Protein AF-A0A7Y2UDI8-F1 (afdb_monomer_lite)

Foldseek 3Di:
DVVVVVVVVVVVVVVVVVVLVCCVVPADAQDWDDPDPPDTDHDYDDQPVVVVVCCVVPSPSHD

Structure (mmCIF, N/CA/C/O backbone):
data_AF-A0A7Y2UDI8-F1
#
_entry.id   AF-A0A7Y2UDI8-F1
#
loop_
_atom_site.group_PDB
_atom_site.id
_atom_site.type_symbol
_atom_site.label_atom_id
_atom_site.label_alt_id
_atom_site.label_comp_id
_atom_site.label_asym_id
_atom_site.label_entity_id
_atom_site.label_seq_id
_atom_site.pdbx_PDB_ins_code
_atom_site.Cartn_x
_atom_site.Cartn_y
_atom_site.Cartn_z
_atom_site.occupancy
_atom_site.B_iso_or_equiv
_atom_site.auth_seq_id
_atom_site.auth_comp_id
_atom_site.auth_asym_id
_atom_site.auth_atom_id
_atom_site.pdbx_PDB_model_num
ATOM 1 N N . MET A 1 1 ? 17.151 8.757 -23.437 1.00 75.31 1 MET A N 1
ATOM 2 C CA . MET A 1 1 ? 16.051 9.256 -22.579 1.00 75.31 1 MET A CA 1
ATOM 3 C C . MET A 1 1 ? 15.136 8.158 -22.057 1.00 75.31 1 MET A C 1
ATOM 5 O O . MET A 1 1 ? 14.839 8.199 -20.875 1.00 75.31 1 MET A O 1
ATOM 9 N N . ALA A 1 2 ? 14.767 7.141 -22.847 1.00 91.56 2 ALA A N 1
ATOM 10 C CA . ALA A 1 2 ? 13.953 6.019 -22.353 1.00 91.56 2 ALA A CA 1
ATOM 11 C C . ALA A 1 2 ? 14.574 5.254 -21.161 1.00 91.56 2 ALA A C 1
ATOM 13 O O . ALA A 1 2 ? 13.856 4.878 -20.246 1.00 91.56 2 ALA A O 1
ATOM 14 N N . LEU A 1 3 ? 15.903 5.080 -21.124 1.00 96.69 3 LEU A N 1
ATOM 15 C CA . LEU A 1 3 ? 16.574 4.318 -20.060 1.00 96.69 3 LEU A CA 1
ATOM 16 C C . LEU A 1 3 ? 16.366 4.903 -18.652 1.00 96.69 3 LEU A C 1
ATOM 18 O O . LEU A 1 3 ? 16.157 4.147 -17.713 1.00 96.69 3 LEU A O 1
ATOM 22 N N . ILE A 1 4 ? 16.384 6.232 -18.504 1.00 97.94 4 ILE A N 1
ATOM 23 C CA . ILE A 1 4 ? 16.153 6.888 -17.205 1.00 97.94 4 ILE A CA 1
ATOM 24 C C . ILE A 1 4 ? 14.738 6.578 -16.711 1.00 97.94 4 ILE A C 1
ATOM 26 O O . ILE A 1 4 ? 14.548 6.249 -15.545 1.00 97.94 4 ILE A O 1
ATOM 30 N N . TRP A 1 5 ? 13.761 6.619 -17.618 1.00 98.06 5 TRP A N 1
ATOM 31 C CA . TRP A 1 5 ? 12.381 6.272 -17.301 1.00 98.06 5 TRP A CA 1
ATOM 32 C C . TRP A 1 5 ? 12.225 4.794 -16.944 1.00 98.06 5 TRP A C 1
ATOM 34 O O . TRP A 1 5 ? 11.540 4.492 -15.977 1.00 98.06 5 TRP A O 1
ATOM 44 N N . LEU A 1 6 ? 12.917 3.883 -17.637 1.00 98.25 6 LEU A N 1
ATOM 45 C CA . LEU A 1 6 ? 12.912 2.459 -17.281 1.00 98.25 6 LEU A CA 1
ATOM 46 C C . LEU A 1 6 ? 13.521 2.204 -15.897 1.00 98.25 6 LEU A C 1
ATOM 48 O O . LEU A 1 6 ? 12.968 1.425 -15.126 1.00 98.25 6 LEU A O 1
ATOM 52 N N . LEU A 1 7 ? 14.624 2.876 -15.557 1.00 98.38 7 LEU A N 1
ATOM 53 C CA . LEU A 1 7 ? 15.233 2.772 -14.228 1.00 98.38 7 LEU A CA 1
ATOM 54 C C . LEU A 1 7 ? 14.321 3.342 -13.138 1.00 98.38 7 LEU A C 1
ATOM 56 O O . LEU A 1 7 ? 14.193 2.736 -12.077 1.00 98.38 7 LEU A O 1
ATOM 60 N N . LEU A 1 8 ? 13.649 4.464 -13.407 1.00 98.31 8 LEU A N 1
ATOM 61 C CA . LEU A 1 8 ? 12.664 5.028 -12.487 1.00 98.31 8 LEU A CA 1
ATOM 62 C C . LEU A 1 8 ? 11.479 4.073 -12.284 1.00 98.31 8 LEU A C 1
ATOM 64 O O . LEU A 1 8 ? 11.083 3.835 -11.147 1.00 98.31 8 LEU A O 1
ATOM 68 N N . SER A 1 9 ? 10.942 3.482 -13.354 1.00 98.25 9 SER A N 1
ATOM 69 C CA . SER A 1 9 ? 9.878 2.476 -13.258 1.00 98.25 9 SER A CA 1
ATOM 70 C C . SER A 1 9 ? 10.323 1.253 -12.459 1.00 98.25 9 SER A C 1
ATOM 72 O O . SER A 1 9 ? 9.586 0.799 -11.587 1.00 98.25 9 SER A O 1
ATOM 74 N N . ALA A 1 10 ? 11.536 0.748 -12.700 1.00 98.50 10 ALA A N 1
ATOM 75 C CA . ALA A 1 10 ? 12.087 -0.371 -11.942 1.00 98.50 10 ALA A CA 1
ATOM 76 C C . ALA A 1 10 ? 12.218 -0.033 -10.448 1.00 98.50 10 ALA A C 1
ATOM 78 O O . ALA A 1 10 ? 11.825 -0.834 -9.604 1.00 98.50 10 ALA A O 1
ATOM 79 N N . LEU A 1 11 ? 12.698 1.171 -10.118 1.00 98.62 11 LEU A N 1
ATOM 80 C CA . LEU A 1 11 ? 12.780 1.645 -8.736 1.00 98.62 11 LEU A CA 1
ATOM 81 C C . LEU A 1 11 ? 11.399 1.697 -8.071 1.00 98.62 11 LEU A C 1
ATOM 83 O O . LEU A 1 11 ? 11.250 1.228 -6.946 1.00 98.62 11 LEU A O 1
ATOM 87 N N . ILE A 1 12 ? 10.385 2.221 -8.765 1.00 98.62 12 ILE A N 1
ATOM 88 C CA . ILE A 1 12 ? 9.008 2.283 -8.252 1.00 98.62 12 ILE A CA 1
ATOM 89 C C . ILE A 1 12 ? 8.471 0.876 -7.964 1.00 98.62 12 ILE A C 1
ATOM 91 O O . ILE A 1 12 ? 7.920 0.654 -6.890 1.00 98.62 12 ILE A O 1
ATOM 95 N N . VAL A 1 13 ? 8.671 -0.082 -8.875 1.00 98.62 13 VAL A N 1
ATOM 96 C CA . VAL A 1 13 ? 8.239 -1.479 -8.677 1.00 98.62 13 VAL A CA 1
ATOM 97 C C .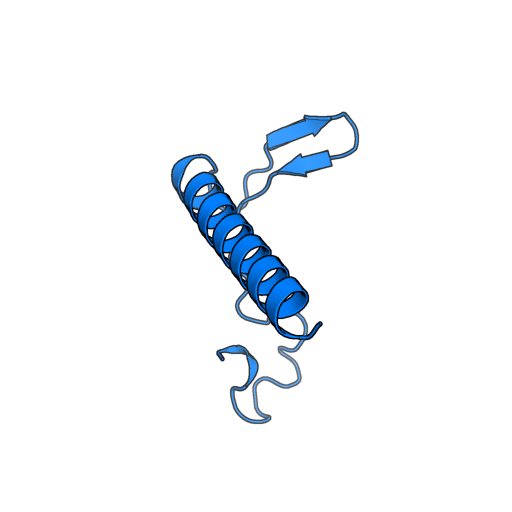 VAL A 1 13 ? 8.937 -2.111 -7.471 1.00 98.62 13 VAL A C 1
ATOM 99 O O . VAL A 1 13 ? 8.287 -2.774 -6.667 1.00 98.62 13 VAL A O 1
ATOM 102 N N . VAL A 1 14 ? 10.244 -1.884 -7.303 1.00 98.75 14 VAL A N 1
ATOM 103 C CA . VAL A 1 14 ? 10.993 -2.397 -6.144 1.00 98.75 14 VAL A CA 1
ATOM 104 C C . VAL A 1 14 ? 10.453 -1.817 -4.836 1.00 98.75 14 VAL A C 1
ATOM 106 O O . VAL A 1 14 ? 10.236 -2.564 -3.883 1.00 98.75 14 VAL A O 1
ATOM 109 N N . LEU A 1 15 ? 10.199 -0.507 -4.785 1.00 98.75 15 LEU A N 1
ATOM 110 C CA . LEU A 1 15 ? 9.643 0.145 -3.597 1.00 98.75 15 LEU A CA 1
ATOM 111 C C . LEU A 1 15 ? 8.217 -0.336 -3.288 1.00 98.75 15 LEU A C 1
ATOM 113 O O . LEU A 1 15 ? 7.892 -0.569 -2.123 1.00 98.75 15 LEU A O 1
ATOM 117 N N . ASP A 1 16 ? 7.379 -0.538 -4.306 1.00 98.56 16 ASP A N 1
ATOM 118 C CA . ASP A 1 16 ? 6.026 -1.086 -4.145 1.00 98.56 16 ASP A CA 1
ATOM 119 C C . ASP A 1 16 ? 6.055 -2.506 -3.555 1.00 98.56 16 ASP A C 1
ATOM 121 O O . ASP A 1 16 ? 5.390 -2.783 -2.556 1.00 98.56 16 ASP A O 1
ATOM 125 N N . LEU A 1 17 ? 6.880 -3.399 -4.109 1.00 98.56 17 LEU A N 1
ATOM 126 C CA . LEU A 1 17 ? 7.003 -4.768 -3.603 1.00 98.56 17 LEU A CA 1
ATOM 127 C C . LEU A 1 17 ? 7.565 -4.802 -2.178 1.00 98.56 17 LEU A C 1
ATOM 129 O O . LEU A 1 17 ? 7.059 -5.537 -1.328 1.00 98.56 17 LEU A O 1
ATOM 133 N N . TRP A 1 18 ? 8.580 -3.983 -1.894 1.00 98.56 18 TRP A N 1
ATOM 134 C CA . TRP A 1 18 ? 9.185 -3.920 -0.566 1.00 98.56 18 TRP A CA 1
ATOM 135 C C . TRP A 1 18 ? 8.199 -3.411 0.491 1.00 98.56 18 TRP A C 1
ATOM 137 O O . TRP A 1 18 ? 8.050 -4.028 1.547 1.00 98.56 18 TRP A O 1
ATOM 147 N N . THR A 1 19 ? 7.463 -2.337 0.195 1.00 98.19 19 THR A N 1
ATOM 148 C CA . THR A 1 19 ? 6.461 -1.789 1.124 1.00 98.19 19 THR A CA 1
ATOM 149 C C . THR A 1 19 ? 5.297 -2.754 1.369 1.00 98.19 19 THR A C 1
ATOM 151 O O . THR A 1 19 ? 4.815 -2.838 2.499 1.00 98.19 19 THR A O 1
ATOM 154 N N . LYS A 1 20 ? 4.893 -3.558 0.376 1.00 98.12 20 LYS A N 1
ATOM 155 C CA . LYS A 1 20 ? 3.906 -4.641 0.560 1.00 98.12 20 LYS A CA 1
ATOM 156 C C . LYS A 1 20 ? 4.414 -5.774 1.454 1.00 98.12 20 LYS A C 1
ATOM 158 O O . LYS A 1 20 ? 3.642 -6.270 2.278 1.00 98.12 20 LYS A O 1
ATOM 163 N N . SER A 1 21 ? 5.687 -6.163 1.332 1.00 98.38 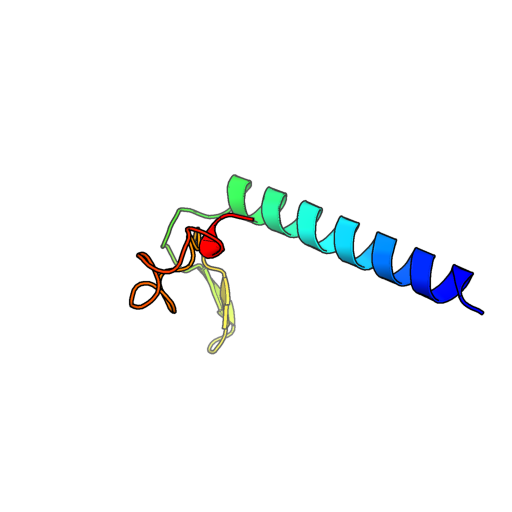21 SER A N 1
ATOM 164 C CA . SER A 1 21 ? 6.302 -7.151 2.239 1.00 98.38 21 SER A CA 1
ATOM 165 C C . SER A 1 21 ? 6.273 -6.645 3.677 1.00 98.38 21 SER A C 1
ATOM 167 O O . SER A 1 21 ? 5.743 -7.315 4.559 1.00 98.38 21 SER A O 1
ATOM 169 N N . LEU A 1 22 ? 6.718 -5.401 3.890 1.00 98.12 22 LEU A N 1
ATOM 170 C CA . LEU A 1 22 ? 6.689 -4.761 5.205 1.00 98.12 22 LEU A CA 1
ATOM 171 C C . LEU A 1 22 ? 5.272 -4.703 5.787 1.00 98.12 22 LEU A C 1
ATOM 173 O O . LEU A 1 22 ? 5.082 -5.025 6.958 1.00 98.12 22 LEU A O 1
ATOM 177 N N . ALA A 1 23 ? 4.270 -4.336 4.982 1.00 98.19 23 ALA A N 1
ATOM 178 C CA . ALA A 1 23 ? 2.875 -4.317 5.419 1.00 98.19 23 ALA A CA 1
ATOM 179 C C . ALA A 1 23 ? 2.372 -5.714 5.817 1.00 98.19 23 ALA A C 1
ATOM 181 O O . ALA A 1 23 ? 1.676 -5.844 6.819 1.00 98.19 23 ALA A O 1
ATOM 182 N N . THR A 1 24 ? 2.747 -6.752 5.066 1.00 98.19 24 THR A N 1
ATOM 183 C CA . THR A 1 24 ? 2.359 -8.147 5.343 1.00 98.19 24 THR A CA 1
ATOM 184 C C . THR A 1 24 ? 2.985 -8.666 6.637 1.00 98.19 24 THR A C 1
ATOM 186 O O . THR A 1 24 ? 2.339 -9.396 7.384 1.00 98.19 24 THR A O 1
ATOM 189 N N . GLU A 1 25 ? 4.226 -8.275 6.921 1.00 97.81 25 GLU A N 1
ATOM 190 C CA . GLU A 1 25 ? 4.952 -8.684 8.128 1.00 97.81 25 GLU A CA 1
ATOM 191 C C . GLU A 1 25 ? 4.538 -7.884 9.373 1.00 97.81 25 GLU A C 1
ATOM 193 O O . GLU A 1 25 ? 4.533 -8.420 10.480 1.00 97.81 25 GLU A O 1
ATOM 198 N N . SER A 1 26 ? 4.190 -6.604 9.205 1.00 97.75 26 SER A N 1
ATOM 199 C CA . SER A 1 26 ? 4.057 -5.659 10.326 1.00 97.75 26 SER A CA 1
ATOM 200 C C . SER A 1 26 ? 2.614 -5.350 10.724 1.00 97.75 26 SER A C 1
ATOM 202 O O . SER A 1 26 ? 2.375 -4.879 11.836 1.00 97.75 26 SER A O 1
ATOM 204 N N . LEU A 1 27 ? 1.640 -5.563 9.835 1.00 98.44 27 LEU A N 1
ATOM 205 C CA . LEU A 1 27 ? 0.243 -5.198 10.069 1.00 98.44 27 LEU A CA 1
ATOM 206 C C . LEU A 1 27 ? -0.641 -6.440 10.181 1.00 98.44 27 LEU A C 1
ATOM 208 O O . LEU A 1 27 ? -0.445 -7.449 9.513 1.00 98.44 27 LEU A O 1
ATOM 212 N N . SER A 1 28 ? -1.680 -6.341 11.010 1.00 98.19 28 SER A N 1
ATOM 213 C CA . SER A 1 28 ? -2.736 -7.353 11.056 1.00 98.19 28 SER A CA 1
ATOM 214 C C . SER A 1 28 ? -3.810 -7.048 10.012 1.00 98.19 28 SER A C 1
ATOM 216 O O . SER A 1 28 ? -4.197 -5.893 9.824 1.00 98.19 28 SER A O 1
ATOM 218 N N . LEU A 1 29 ? -4.319 -8.091 9.353 1.00 97.88 29 LEU A N 1
ATOM 219 C CA . LEU A 1 29 ? -5.343 -7.966 8.316 1.00 97.88 29 LEU A CA 1
ATOM 220 C C . LEU A 1 29 ? -6.579 -7.213 8.843 1.00 97.88 29 LEU A C 1
ATOM 222 O O . LEU A 1 29 ? -7.133 -7.570 9.883 1.00 97.88 29 LEU A O 1
ATOM 226 N N . TYR A 1 30 ? -6.991 -6.171 8.117 1.00 97.31 30 TYR A N 1
ATOM 227 C CA . TYR A 1 30 ? -8.123 -5.284 8.423 1.00 97.31 30 TYR A CA 1
ATOM 228 C C . TYR A 1 30 ? -8.059 -4.557 9.774 1.00 97.31 30 TYR A C 1
ATOM 230 O O . TYR A 1 30 ? -9.068 -4.018 10.231 1.00 97.31 30 TYR A O 1
ATOM 238 N N . ARG A 1 31 ? -6.881 -4.488 10.403 1.00 98.19 31 ARG A N 1
ATOM 239 C CA . ARG A 1 31 ? -6.668 -3.697 11.616 1.00 98.19 31 ARG A CA 1
ATOM 240 C C . ARG A 1 31 ? -5.942 -2.392 11.269 1.00 98.19 31 ARG A C 1
ATOM 242 O O . ARG A 1 31 ? -4.769 -2.456 10.901 1.00 98.19 31 ARG A O 1
ATOM 249 N N . PRO A 1 32 ? -6.598 -1.225 11.387 1.00 97.50 32 PRO A N 1
ATOM 250 C CA . PRO A 1 32 ? -5.941 0.051 11.140 1.00 97.50 32 PRO A CA 1
ATOM 251 C C . PRO A 1 32 ? -4.926 0.370 12.241 1.00 97.50 32 PRO A C 1
ATOM 253 O O . PRO A 1 32 ? -5.185 0.150 13.427 1.00 97.50 32 PRO A O 1
ATOM 256 N N . VAL A 1 33 ? -3.781 0.910 11.832 1.00 98.19 33 VAL A N 1
ATOM 257 C CA . VAL A 1 33 ? -2.755 1.495 12.699 1.00 98.19 33 VAL A CA 1
ATOM 258 C C . VAL A 1 33 ? -2.624 2.969 12.339 1.00 98.19 33 VAL A C 1
ATOM 260 O O . VAL A 1 33 ? -2.311 3.308 11.196 1.00 98.19 33 VAL A O 1
ATOM 263 N N . GLU A 1 34 ? -2.882 3.838 13.309 1.00 98.00 34 GLU A N 1
ATOM 264 C CA . GLU A 1 34 ? -2.811 5.286 13.131 1.00 98.00 34 GLU A CA 1
ATOM 265 C C . GLU A 1 34 ? -1.365 5.744 12.943 1.00 98.00 34 GLU A C 1
ATOM 267 O O . GLU A 1 34 ? -0.479 5.389 13.721 1.00 98.00 34 GLU A O 1
ATOM 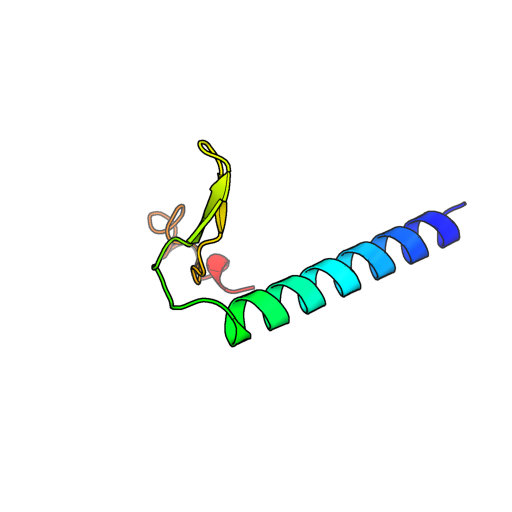272 N N . VAL A 1 35 ? -1.130 6.535 11.895 1.00 97.38 35 VAL A N 1
ATOM 273 C CA . VAL A 1 35 ? 0.153 7.208 11.643 1.00 97.38 35 VAL A CA 1
ATOM 274 C C . VAL A 1 35 ? 0.024 8.694 11.960 1.00 97.38 35 VAL A C 1
ATOM 276 O O . VAL A 1 35 ? 0.909 9.286 12.573 1.00 97.38 35 VAL A O 1
ATOM 279 N N . THR A 1 36 ? -1.095 9.295 11.559 1.00 98.25 36 THR A N 1
ATOM 280 C CA . THR A 1 36 ? -1.496 10.662 11.907 1.00 98.25 36 THR A CA 1
ATOM 281 C C . THR A 1 36 ? -3.006 10.700 12.137 1.00 98.25 36 THR A C 1
ATOM 283 O O . THR A 1 36 ? -3.713 9.767 11.759 1.00 98.25 36 THR A O 1
ATOM 286 N N . SER A 1 37 ? -3.524 11.824 12.638 1.00 97.06 37 SE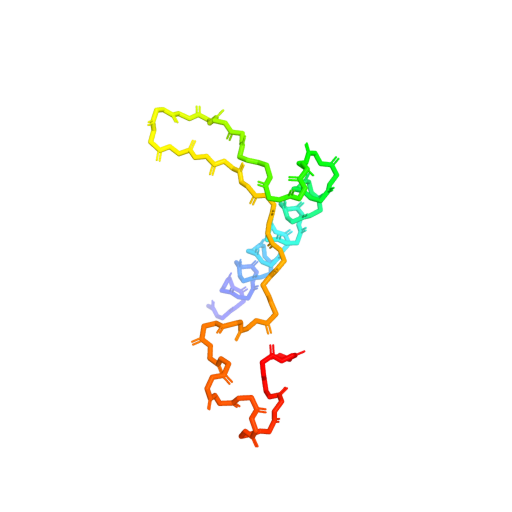R A N 1
ATOM 287 C CA . SER A 1 37 ? -4.956 12.007 12.926 1.00 97.06 37 SER A CA 1
ATOM 288 C C . SER A 1 37 ? -5.904 11.830 11.729 1.00 97.06 37 SER A C 1
ATOM 290 O O . SER A 1 37 ? -7.118 11.771 11.910 1.00 97.06 37 SER A O 1
ATOM 292 N N . TRP A 1 38 ? -5.380 11.766 10.503 1.00 97.81 38 TRP A N 1
ATOM 293 C CA . TRP A 1 38 ? -6.150 11.601 9.267 1.00 97.81 38 TRP A CA 1
ATOM 294 C C . TRP A 1 38 ? -5.651 10.448 8.382 1.00 97.81 38 TRP A C 1
ATOM 296 O O . TRP A 1 38 ? -6.244 10.196 7.332 1.00 97.81 38 TRP A O 1
ATOM 306 N N . LEU A 1 39 ? -4.590 9.732 8.780 1.00 97.62 39 LEU A N 1
ATOM 307 C CA . LEU A 1 39 ? -3.997 8.641 8.005 1.00 97.62 39 LEU A CA 1
ATOM 308 C C . LEU A 1 39 ? -3.784 7.395 8.866 1.00 97.62 39 LEU A C 1
ATOM 310 O O . LEU A 1 39 ? -3.005 7.400 9.818 1.00 97.62 39 LEU A O 1
ATOM 314 N N . ASN A 1 40 ? -4.398 6.294 8.436 1.00 98.12 40 ASN A N 1
ATOM 315 C CA . ASN A 1 40 ? -4.158 4.961 8.974 1.00 98.12 40 ASN A CA 1
ATOM 316 C C . ASN A 1 40 ? -3.464 4.082 7.933 1.00 98.12 40 ASN A C 1
ATOM 318 O O . ASN A 1 40 ? -3.843 4.083 6.760 1.00 98.12 40 ASN A O 1
ATOM 322 N N . MET A 1 41 ? -2.518 3.261 8.376 1.00 98.12 41 MET A N 1
ATOM 323 C CA . MET A 1 41 ? -2.032 2.120 7.606 1.00 98.12 41 MET A CA 1
ATOM 324 C C . MET A 1 41 ? -2.887 0.897 7.928 1.00 98.12 41 MET A C 1
ATOM 326 O O . MET A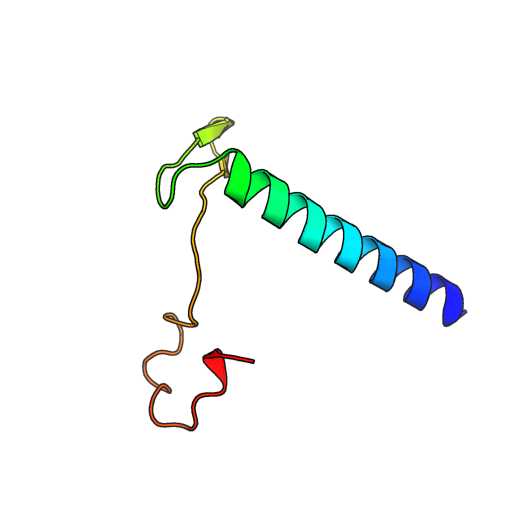 1 41 ? -3.103 0.568 9.090 1.00 98.12 41 MET A O 1
ATOM 330 N N . THR A 1 42 ? -3.406 0.228 6.900 1.00 97.81 42 THR A N 1
ATOM 331 C CA . THR A 1 42 ? -4.236 -0.976 7.054 1.00 97.81 42 THR A CA 1
ATOM 332 C C . THR A 1 42 ? -3.824 -2.007 6.018 1.00 97.81 42 THR A C 1
ATOM 334 O O . THR A 1 42 ? -3.765 -1.696 4.829 1.00 97.81 42 THR A O 1
ATOM 337 N N . LEU A 1 43 ? -3.580 -3.244 6.454 1.00 98.25 43 LEU A N 1
ATOM 338 C CA . LEU A 1 43 ? -3.383 -4.360 5.535 1.00 98.25 43 LEU A CA 1
ATOM 339 C C . LEU A 1 43 ? -4.739 -4.831 5.009 1.00 98.25 43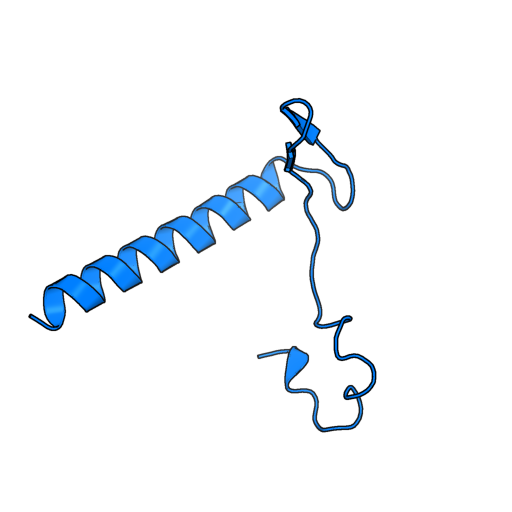 LEU A C 1
ATOM 341 O O . LEU A 1 43 ? -5.597 -5.264 5.780 1.00 98.25 43 LEU A O 1
ATOM 345 N N . ALA A 1 44 ? -4.918 -4.764 3.694 1.00 96.25 44 ALA A N 1
ATOM 346 C CA . ALA A 1 44 ? -6.101 -5.259 3.007 1.00 96.25 44 ALA A CA 1
ATOM 347 C C . ALA A 1 44 ? -5.696 -5.963 1.709 1.00 96.25 44 ALA A C 1
ATOM 349 O O . ALA A 1 44 ? -5.026 -5.384 0.856 1.00 96.25 44 ALA A O 1
ATOM 350 N N . HIS A 1 45 ? -6.142 -7.206 1.539 1.00 93.25 45 HIS A N 1
ATOM 351 C CA . HIS A 1 45 ? -6.004 -7.925 0.276 1.00 93.25 45 HIS A CA 1
ATOM 352 C C . HIS A 1 45 ? -7.204 -7.604 -0.618 1.00 93.25 45 HIS A C 1
ATOM 354 O O . HIS A 1 45 ? -8.345 -7.913 -0.268 1.00 93.25 45 HIS A O 1
ATOM 360 N N . ASN A 1 46 ? -6.954 -6.954 -1.757 1.00 90.00 46 ASN A N 1
ATOM 361 C CA . ASN A 1 46 ? -7.991 -6.593 -2.718 1.00 90.00 46 ASN A CA 1
ATOM 362 C C . ASN A 1 46 ? -8.036 -7.613 -3.863 1.00 90.00 46 ASN A C 1
ATOM 364 O O . ASN A 1 46 ? -7.139 -7.647 -4.697 1.00 90.00 46 ASN A O 1
ATOM 368 N N . TYR A 1 47 ? -9.107 -8.405 -3.918 1.00 83.06 47 TYR A N 1
ATOM 369 C CA . TYR A 1 47 ? -9.366 -9.376 -4.990 1.00 83.06 47 TYR A CA 1
ATOM 370 C C . TYR A 1 47 ? -10.232 -8.806 -6.131 1.00 83.06 47 TYR A C 1
ATOM 372 O O . TYR A 1 47 ? -10.829 -9.564 -6.889 1.00 83.06 47 TYR A O 1
ATOM 380 N N . GLY A 1 48 ? -10.363 -7.477 -6.223 1.00 79.62 48 GLY A N 1
ATOM 381 C CA . GLY A 1 48 ? -11.158 -6.802 -7.254 1.00 79.62 48 GLY A CA 1
ATOM 382 C C . GLY A 1 48 ? -12.640 -6.624 -6.909 1.00 79.62 48 GLY A C 1
ATOM 383 O O . GLY A 1 48 ? -13.477 -6.562 -7.807 1.00 79.62 48 GLY A O 1
ATOM 384 N N . ALA A 1 49 ? -12.989 -6.505 -5.621 1.00 73.12 49 ALA A N 1
ATOM 385 C CA . ALA A 1 49 ? -14.385 -6.435 -5.162 1.00 73.12 49 ALA A CA 1
ATOM 386 C C . ALA A 1 49 ? -15.178 -5.238 -5.728 1.00 73.12 49 ALA A C 1
ATOM 388 O O . ALA A 1 49 ? -16.387 -5.348 -5.937 1.00 73.12 49 ALA A O 1
ATOM 389 N N . ALA A 1 50 ? -14.505 -4.121 -6.031 1.00 78.81 50 ALA A N 1
ATOM 390 C CA . ALA A 1 50 ? -15.130 -2.933 -6.622 1.00 78.81 50 ALA A CA 1
ATOM 391 C C . ALA A 1 50 ? -15.779 -3.207 -7.996 1.00 78.81 50 ALA A C 1
ATOM 393 O O . ALA A 1 50 ? -16.732 -2.530 -8.369 1.00 78.81 50 ALA A O 1
ATOM 394 N N . PHE A 1 51 ? -15.309 -4.230 -8.717 1.00 76.88 51 PHE A N 1
ATOM 395 C CA . PHE A 1 51 ? -15.838 -4.657 -10.016 1.00 76.88 51 PHE A CA 1
ATOM 396 C C . PHE A 1 51 ? -16.468 -6.050 -9.952 1.00 76.88 51 PHE A C 1
ATOM 398 O O . PHE A 1 51 ? -16.502 -6.769 -10.949 1.00 76.88 51 PHE A O 1
ATOM 405 N N . SER A 1 52 ? -16.969 -6.449 -8.781 1.00 70.38 52 SER A N 1
ATOM 406 C CA . SER A 1 52 ? -17.651 -7.736 -8.592 1.00 70.38 52 SER A CA 1
ATOM 407 C C . SER A 1 52 ? -18.902 -7.887 -9.461 1.00 70.38 52 SER A C 1
ATOM 409 O O . SER A 1 52 ? -19.220 -8.994 -9.861 1.00 70.38 52 SER A O 1
ATOM 411 N N . PHE A 1 53 ? -19.556 -6.794 -9.863 1.00 75.81 53 PHE A N 1
ATOM 412 C CA . PHE A 1 53 ? -20.648 -6.832 -10.849 1.00 75.81 53 PHE A CA 1
ATOM 413 C C . PHE A 1 53 ? -20.195 -7.274 -12.257 1.00 75.81 53 PHE A C 1
ATOM 415 O O . PHE A 1 53 ? -21.024 -7.627 -13.089 1.00 75.81 53 PHE A O 1
ATOM 422 N N . LEU A 1 54 ? -18.884 -7.261 -12.526 1.00 76.62 54 LEU A N 1
ATOM 423 C CA . LEU A 1 54 ? -18.247 -7.796 -13.733 1.00 76.62 54 LEU A CA 1
ATOM 424 C C . LEU A 1 54 ? -17.547 -9.133 -13.456 1.00 76.62 54 LEU A C 1
ATOM 426 O O . LEU A 1 54 ? -16.689 -9.541 -14.239 1.00 76.62 54 LEU A O 1
ATOM 430 N N . SER A 1 55 ? -17.847 -9.818 -12.346 1.00 69.06 55 SER A N 1
ATOM 431 C CA . SER A 1 55 ? -17.222 -11.110 -12.023 1.00 69.06 55 SER A CA 1
ATOM 432 C C . SER A 1 55 ? -17.459 -12.151 -13.116 1.00 69.06 55 SER A C 1
ATOM 434 O O . SER A 1 55 ? -16.549 -12.907 -13.447 1.00 69.06 55 SER A O 1
ATOM 436 N N . ASP A 1 56 ? -18.640 -12.124 -13.738 1.00 70.06 56 ASP A N 1
ATOM 437 C CA . ASP A 1 56 ? -19.017 -13.043 -14.819 1.00 70.06 56 ASP A CA 1
ATOM 438 C C . ASP A 1 56 ? -18.457 -12.616 -16.188 1.00 70.06 56 ASP A C 1
ATOM 440 O O . ASP A 1 56 ? -18.513 -13.377 -17.152 1.00 70.06 56 ASP A O 1
ATOM 444 N N . ALA A 1 57 ? -17.864 -11.420 -16.287 1.00 69.69 57 ALA A N 1
ATOM 445 C CA . ALA A 1 57 ? -17.328 -10.865 -17.532 1.00 69.69 57 ALA A CA 1
ATOM 446 C C . ALA A 1 57 ? -15.896 -11.341 -17.866 1.00 69.69 57 ALA A C 1
ATOM 448 O O . ALA A 1 57 ? -15.256 -10.775 -18.750 1.00 69.69 57 ALA A O 1
ATOM 449 N N . GLY A 1 58 ? -15.385 -12.380 -17.189 1.00 64.69 58 GLY A N 1
ATOM 450 C CA . GLY A 1 58 ? -14.180 -13.099 -17.629 1.00 64.69 58 GLY A CA 1
ATOM 451 C C . GLY A 1 58 ? -12.960 -13.081 -16.700 1.00 64.69 58 GLY A C 1
ATOM 452 O O . GLY A 1 58 ? -11.850 -13.261 -17.187 1.00 64.69 58 GLY A O 1
ATOM 453 N N . GLY A 1 59 ? -13.114 -12.889 -15.383 1.00 66.31 59 GLY A N 1
ATOM 454 C CA . GLY A 1 59 ? -12.047 -13.174 -14.402 1.00 66.31 59 GLY A CA 1
ATOM 455 C C . GLY A 1 59 ? -10.776 -12.312 -14.494 1.00 66.31 59 GLY A C 1
ATOM 456 O O . GLY A 1 59 ? -9.760 -12.648 -13.882 1.00 66.31 59 GLY A O 1
ATOM 457 N N . TRP A 1 60 ? -10.824 -11.197 -15.228 1.00 64.56 60 TRP A N 1
ATOM 458 C CA . TRP A 1 60 ? -9.719 -10.244 -15.399 1.00 64.56 60 TRP A CA 1
ATOM 459 C C . TRP A 1 60 ? -9.310 -9.550 -14.094 1.00 64.56 60 TRP A C 1
ATOM 461 O O . TRP A 1 60 ? -8.231 -8.981 -14.025 1.00 64.56 60 TRP A O 1
ATOM 471 N N . GLN A 1 61 ? -10.122 -9.627 -13.034 1.00 64.44 61 GLN A N 1
ATOM 472 C CA . GLN A 1 61 ? -9.778 -9.054 -11.728 1.00 64.44 61 GLN A CA 1
ATOM 473 C C . GLN A 1 61 ? -8.555 -9.721 -11.063 1.00 64.44 61 GLN A C 1
ATOM 475 O O . GLN A 1 61 ? -8.070 -9.226 -10.047 1.00 64.44 61 GLN A O 1
ATOM 480 N N . ARG A 1 62 ? -8.095 -10.868 -11.585 1.00 59.69 62 ARG A N 1
ATOM 481 C CA . ARG A 1 62 ? -7.048 -11.708 -10.983 1.00 59.69 62 ARG A CA 1
ATOM 482 C C . ARG A 1 62 ? -5.667 -11.621 -11.651 1.00 59.69 62 ARG A C 1
ATOM 484 O O . ARG A 1 62 ? -4.790 -12.371 -11.226 1.00 59.69 62 ARG A O 1
ATOM 491 N N . TRP A 1 63 ? -5.470 -10.740 -12.633 1.00 57.69 63 TRP A N 1
ATOM 492 C CA . TRP A 1 63 ? -4.214 -10.597 -13.382 1.00 57.69 63 TRP A CA 1
ATOM 493 C C . TRP A 1 63 ? -3.826 -9.135 -13.578 1.00 57.69 63 TRP A C 1
ATOM 495 O O . TRP A 1 63 ? -4.730 -8.327 -13.882 1.00 57.69 63 TRP A O 1
#

pLDDT: mean 89.99, std 12.72, range [57.69, 98.75]

Secondary structure (DSSP, 8-state):
-HHHHHHHHHHHHHHHHHHHHHHHHHS-BT--EEEETTEEE-B----SGGGGGGGGGTSGGG-

Sequence (63 aa):
MALIWLLLSALIVVLDLWTKSLATESLSLYRPVEVTSWLNMTLAHNYGAAFSFLSDAGGWQRW

Radius of gyration: 16.27 Å; chains: 1; bounding box: 37×25×36 Å